Protein AF-A0A8K1FU79-F1 (afdb_monomer_lite)

Radius of gyration: 23.94 Å; chains: 1; bounding box: 52×60×42 Å

pLDDT: mean 88.18, std 5.09, range [65.12, 95.12]

Sequence (112 aa):
ANWERKGKLLWAANIWQDIAAQVEKLTVKVQHVDAHIPKSQANEKHRNNKQVDKAAKVKVSQVDLDWQHKEDLFLARWAHDASGHQGRDATYRCARDRRMDLTIDSISQVIL

Organism: NCBI:txid364589

Foldseek 3Di:
DQCDDPNHHDVPNVVVVVVVVVVVVDDDDDDDDDQPDDPVPDDPVNVVVVVVVVVVVVVVVVVVVVVVLVVLLVLLLVLCVVLVLPDQVSSVVSCVVVPNPHDSVSNVVNND

Structure (mmCIF, N/CA/C/O backbone):
data_AF-A0A8K1FU79-F1
#
_entry.id   AF-A0A8K1FU79-F1
#
loop_
_atom_site.group_PDB
_atom_site.id
_atom_site.type_symbol
_atom_site.label_atom_id
_atom_site.label_alt_id
_atom_site.label_comp_id
_atom_site.label_asym_id
_atom_site.label_entity_id
_atom_site.label_seq_id
_atom_site.pdbx_PDB_ins_code
_atom_site.Cartn_x
_atom_site.Cartn_y
_atom_site.Cartn_z
_atom_site.occupancy
_atom_site.B_iso_or_equiv
_atom_site.auth_seq_id
_atom_site.auth_comp_id
_atom_site.auth_asym_id
_atom_site.auth_atom_id
_atom_site.pdbx_PDB_model_num
ATOM 1 N N . ALA A 1 1 ? -18.717 -0.792 19.931 1.00 66.69 1 ALA A N 1
ATOM 2 C CA . ALA A 1 1 ? -19.465 -0.635 18.666 1.00 66.69 1 ALA A CA 1
ATOM 3 C C . ALA A 1 1 ? -19.282 -1.901 17.840 1.00 66.69 1 ALA A C 1
ATOM 5 O O . ALA A 1 1 ? -18.150 -2.361 17.742 1.00 66.69 1 ALA A O 1
ATOM 6 N N . ASN A 1 2 ? -20.352 -2.481 17.291 1.00 76.50 2 ASN A N 1
ATOM 7 C CA . ASN A 1 2 ? -20.231 -3.641 16.402 1.00 76.50 2 ASN A CA 1
ATOM 8 C C . ASN A 1 2 ? -19.757 -3.133 15.034 1.00 76.50 2 ASN A C 1
ATOM 10 O O . ASN A 1 2 ? -20.483 -2.404 14.361 1.00 76.50 2 ASN A O 1
ATOM 14 N N . TRP A 1 3 ? -18.515 -3.453 14.660 1.00 79.12 3 TRP A N 1
ATOM 15 C CA . TRP A 1 3 ? -17.853 -3.025 13.416 1.00 79.12 3 TRP A CA 1
ATOM 16 C C . TRP A 1 3 ? -18.324 -3.860 12.218 1.00 79.12 3 TRP A C 1
ATOM 18 O O . TRP A 1 3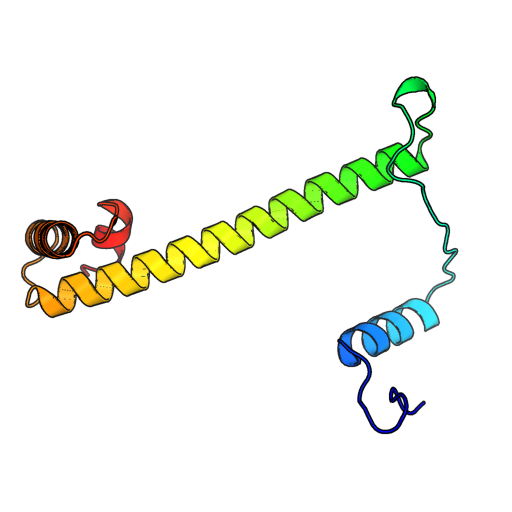 ? -17.540 -4.434 11.461 1.00 79.12 3 TRP A O 1
ATOM 28 N N . GLU A 1 4 ? -19.641 -3.944 12.076 1.00 84.81 4 GLU A N 1
ATOM 29 C CA . GLU A 1 4 ? -20.335 -4.773 11.106 1.00 84.81 4 GLU A CA 1
ATOM 30 C C . GLU A 1 4 ? -21.381 -3.948 10.365 1.00 84.81 4 GLU A C 1
ATOM 32 O O . GLU A 1 4 ? -22.070 -3.101 10.935 1.00 84.81 4 GLU A O 1
ATOM 37 N N . ARG A 1 5 ? -21.547 -4.227 9.072 1.00 81.50 5 ARG A N 1
ATOM 38 C CA . ARG A 1 5 ? -22.626 -3.670 8.259 1.00 81.50 5 ARG A CA 1
ATOM 39 C C . ARG A 1 5 ? -23.413 -4.816 7.645 1.00 81.50 5 ARG A C 1
ATOM 41 O O . ARG A 1 5 ? -22.875 -5.580 6.849 1.00 81.50 5 ARG A O 1
ATOM 48 N N . LYS A 1 6 ? -24.702 -4.917 7.992 1.00 87.69 6 LYS A N 1
ATOM 49 C CA . LYS A 1 6 ? -25.607 -5.987 7.523 1.00 87.69 6 LYS A CA 1
ATOM 50 C C . LYS A 1 6 ? -25.079 -7.407 7.829 1.00 87.69 6 LYS A C 1
ATOM 52 O O . LYS A 1 6 ? -25.123 -8.273 6.962 1.00 87.69 6 LYS A O 1
ATOM 57 N N . GLY A 1 7 ? -24.534 -7.622 9.031 1.00 86.06 7 GLY A N 1
ATOM 58 C CA . GLY A 1 7 ? -23.989 -8.922 9.458 1.00 86.06 7 GLY A CA 1
ATOM 59 C C . GLY A 1 7 ? -22.671 -9.321 8.784 1.00 86.06 7 GLY A C 1
ATOM 60 O O . GLY A 1 7 ? -22.248 -10.467 8.893 1.00 86.06 7 GLY A O 1
ATOM 61 N N . LYS A 1 8 ? -22.024 -8.399 8.060 1.00 86.12 8 LYS A N 1
ATOM 62 C CA . LYS A 1 8 ? -20.677 -8.584 7.516 1.00 86.12 8 LYS A CA 1
ATOM 63 C C . LYS A 1 8 ? -19.708 -7.681 8.254 1.00 86.12 8 LYS A C 1
ATOM 65 O O . LYS A 1 8 ? -19.982 -6.489 8.408 1.00 86.12 8 LYS A O 1
ATOM 70 N N . LEU A 1 9 ? -18.569 -8.238 8.650 1.00 84.44 9 LEU A N 1
ATOM 71 C CA . LEU A 1 9 ? -17.449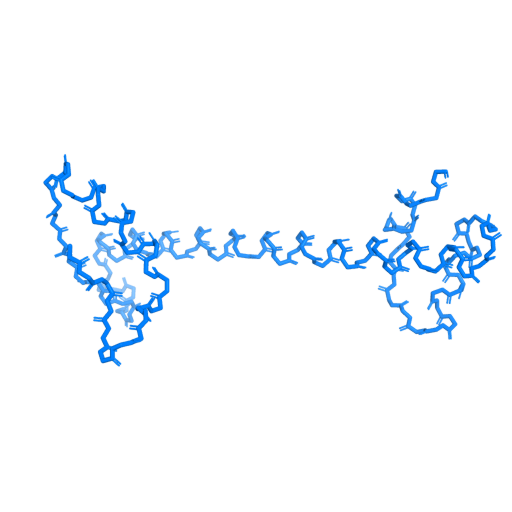 -7.455 9.161 1.00 84.44 9 LEU A CA 1
ATOM 72 C C . LEU A 1 9 ? -17.038 -6.401 8.134 1.00 84.44 9 LEU A C 1
ATOM 74 O O . LEU A 1 9 ? -16.997 -6.665 6.928 1.00 84.44 9 LEU A O 1
ATOM 78 N N . LEU A 1 10 ? -16.754 -5.195 8.620 1.00 86.12 10 LEU A N 1
ATOM 79 C CA . LEU A 1 10 ? -16.197 -4.147 7.779 1.00 86.12 10 LEU A CA 1
ATOM 80 C C . LEU A 1 10 ? -14.840 -4.611 7.225 1.00 86.12 10 LEU A C 1
ATOM 82 O O . LEU A 1 10 ? -14.058 -5.254 7.929 1.00 86.12 10 LEU A O 1
ATOM 86 N N . TRP A 1 11 ? -14.538 -4.275 5.971 1.00 89.06 11 TRP A N 1
ATOM 87 C CA . TRP A 1 11 ? -13.213 -4.560 5.428 1.00 89.06 11 TRP A CA 1
ATOM 88 C C . TRP A 1 11 ? -12.141 -3.868 6.278 1.00 89.06 11 TRP A C 1
ATOM 90 O O . TRP A 1 11 ? -12.289 -2.693 6.624 1.00 89.06 11 TRP A O 1
ATOM 100 N N . ALA A 1 12 ? -11.093 -4.620 6.625 1.00 89.44 12 ALA A N 1
ATOM 101 C CA . ALA A 1 12 ? -10.024 -4.183 7.519 1.00 89.44 12 ALA A CA 1
ATOM 102 C C . ALA A 1 12 ? -10.530 -3.629 8.871 1.00 89.44 12 ALA A C 1
ATOM 104 O O . ALA A 1 12 ? -9.988 -2.654 9.390 1.00 89.44 12 ALA A O 1
ATOM 105 N N . ALA A 1 13 ? -11.585 -4.228 9.446 1.00 88.31 13 ALA A N 1
ATOM 106 C CA . ALA A 1 13 ? -12.181 -3.791 10.715 1.00 88.31 13 ALA A CA 1
ATOM 107 C C . ALA A 1 13 ? -11.155 -3.614 11.850 1.00 88.31 13 ALA A C 1
ATOM 109 O O . ALA A 1 13 ? -11.270 -2.671 12.628 1.00 88.31 13 ALA A O 1
ATOM 110 N N . ASN A 1 14 ? -10.133 -4.470 11.911 1.00 89.69 14 ASN A N 1
ATOM 111 C CA . ASN A 1 14 ? -9.026 -4.348 12.860 1.00 89.69 14 ASN A CA 1
ATOM 112 C C . ASN A 1 14 ? -8.222 -3.050 12.666 1.00 89.69 14 ASN A C 1
ATOM 114 O O . ASN A 1 14 ? -7.918 -2.381 13.644 1.00 89.69 14 ASN A O 1
ATOM 118 N N . ILE A 1 15 ? -7.934 -2.652 11.422 1.00 91.94 15 ILE A N 1
ATOM 119 C CA . ILE A 1 15 ? -7.226 -1.398 11.121 1.00 91.94 15 ILE A CA 1
ATOM 120 C C . ILE A 1 15 ? -8.071 -0.194 11.547 1.00 91.94 15 ILE A C 1
ATOM 122 O O . ILE A 1 15 ? -7.560 0.741 12.156 1.00 91.94 15 ILE A O 1
ATOM 126 N N . TRP A 1 16 ? -9.377 -0.222 11.272 1.00 91.12 16 TRP A N 1
ATOM 127 C CA . TRP A 1 16 ? -10.281 0.856 11.679 1.00 91.12 16 TRP A CA 1
ATOM 128 C C . TRP A 1 16 ? -10.407 0.989 13.198 1.00 91.12 16 TRP A C 1
ATOM 130 O O . TRP A 1 16 ? -10.435 2.110 13.704 1.00 91.12 16 TRP A O 1
ATOM 140 N N . GLN A 1 17 ? -10.450 -0.131 13.920 1.00 91.62 17 GLN A N 1
ATOM 141 C CA . GLN A 1 17 ? -10.439 -0.141 15.384 1.00 91.62 17 GLN A CA 1
ATOM 142 C C . GLN A 1 17 ? -9.155 0.468 15.943 1.00 91.62 17 GLN A C 1
ATOM 144 O O . GLN A 1 17 ? -9.213 1.284 16.861 1.00 91.62 17 GLN A O 1
ATOM 149 N N . ASP A 1 18 ? -8.013 0.113 15.360 1.00 93.19 18 ASP A N 1
ATOM 150 C CA . ASP A 1 18 ? -6.711 0.593 15.809 1.00 93.19 18 ASP A CA 1
ATOM 151 C C . ASP A 1 18 ? -6.552 2.103 15.561 1.00 93.19 18 ASP A C 1
ATOM 153 O O . ASP A 1 18 ? -6.140 2.851 16.449 1.00 93.19 18 ASP A O 1
ATOM 157 N N . ILE A 1 19 ? -6.993 2.588 14.392 1.00 91.81 19 ILE A N 1
ATOM 158 C CA . ILE A 1 19 ? -7.061 4.026 14.087 1.00 91.81 19 ILE A CA 1
ATOM 159 C C . ILE A 1 19 ? -7.986 4.741 15.077 1.00 91.81 19 ILE A C 1
ATOM 161 O O . ILE A 1 19 ? -7.614 5.787 15.604 1.00 91.81 19 ILE A O 1
ATOM 165 N N . ALA A 1 20 ? -9.175 4.194 15.353 1.00 92.12 20 ALA A N 1
ATOM 166 C CA . ALA A 1 20 ? -10.121 4.802 16.285 1.00 92.12 20 ALA A CA 1
ATOM 167 C C . ALA A 1 20 ? -9.522 4.940 17.694 1.00 92.12 20 ALA A C 1
ATOM 169 O O . ALA A 1 20 ? -9.595 6.020 18.275 1.00 92.12 20 ALA A O 1
ATOM 170 N N . ALA A 1 21 ? -8.859 3.896 18.200 1.00 93.38 21 ALA A N 1
ATOM 171 C CA . ALA A 1 21 ? -8.212 3.908 19.511 1.00 93.38 21 ALA A CA 1
ATOM 172 C C . ALA A 1 21 ? -7.049 4.915 19.607 1.00 93.38 21 ALA A C 1
ATOM 174 O O . ALA A 1 21 ? -6.791 5.476 20.674 1.00 93.38 21 ALA A O 1
ATOM 175 N N . GLN A 1 22 ? -6.332 5.147 18.503 1.00 94.12 22 GLN A N 1
ATOM 176 C CA . GLN A 1 22 ? -5.264 6.148 18.439 1.00 94.12 22 GLN A CA 1
ATOM 177 C C . GLN A 1 22 ? -5.824 7.572 18.356 1.00 94.12 22 GLN A C 1
ATOM 179 O O . GLN A 1 22 ? -5.366 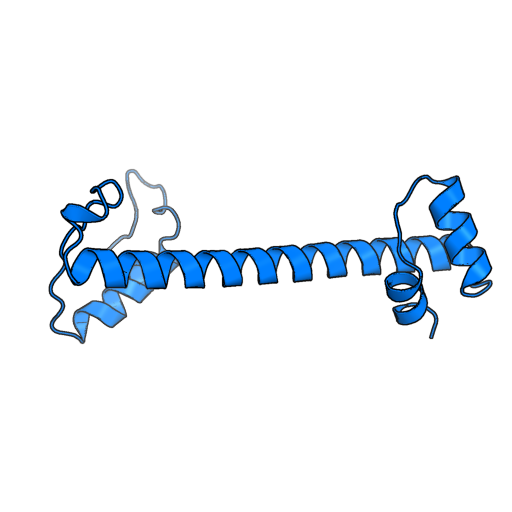8.457 19.079 1.00 94.12 22 GLN A O 1
ATOM 184 N N . VAL A 1 23 ? -6.830 7.794 17.505 1.00 93.50 23 VAL A N 1
ATOM 185 C CA . VAL A 1 23 ? -7.461 9.108 17.315 1.00 93.50 23 VAL A CA 1
ATOM 186 C C . VAL A 1 23 ? -8.223 9.548 18.564 1.00 93.50 23 VAL A C 1
ATOM 188 O O . VAL A 1 23 ? -8.207 10.730 18.877 1.00 93.50 23 VAL A O 1
ATOM 191 N N . GLU A 1 24 ? -8.823 8.630 19.326 1.00 94.12 24 GLU A N 1
ATOM 192 C CA . GLU A 1 24 ? -9.525 8.949 20.581 1.00 94.12 24 GLU A CA 1
ATOM 193 C C . GLU A 1 24 ? -8.615 9.623 21.624 1.00 94.12 24 GLU A C 1
ATOM 195 O O . GLU A 1 24 ? -9.073 10.430 22.430 1.00 94.12 24 GLU A O 1
ATOM 200 N N . LYS A 1 25 ? -7.306 9.347 21.580 1.00 94.94 25 LYS A N 1
ATOM 201 C CA . LYS A 1 25 ? -6.310 9.916 22.502 1.00 94.94 25 LYS A CA 1
ATOM 202 C C . LYS A 1 25 ? -5.700 11.230 22.006 1.00 94.94 25 LYS A C 1
ATOM 204 O O . LYS A 1 25 ? -4.863 11.805 22.698 1.00 94.94 25 LYS A O 1
ATOM 209 N N . LEU A 1 26 ? -6.067 11.693 20.809 1.00 95.12 26 LEU A N 1
ATOM 210 C CA . LEU A 1 26 ? -5.423 12.813 20.129 1.00 95.12 26 LEU A CA 1
ATOM 211 C C . LEU A 1 26 ? -6.448 13.846 19.655 1.00 95.12 26 LEU A C 1
ATOM 213 O O . LEU A 1 26 ? -7.496 13.524 19.105 1.00 95.12 26 LEU A O 1
ATOM 217 N N . THR A 1 27 ? -6.097 15.126 19.755 1.00 93.31 27 THR A N 1
ATOM 218 C CA . THR A 1 27 ? -6.871 16.183 19.094 1.00 93.31 27 THR A CA 1
ATOM 219 C C . THR A 1 27 ? -6.514 16.216 17.609 1.00 93.31 27 THR A C 1
ATOM 221 O O . THR A 1 27 ? -5.555 16.874 17.201 1.00 93.31 27 THR A O 1
ATOM 224 N N . VAL A 1 28 ? -7.278 15.498 16.784 1.00 92.94 28 VAL A N 1
ATOM 225 C CA . VAL A 1 28 ? -7.036 15.393 15.337 1.00 92.94 28 VAL A CA 1
ATOM 226 C C . VAL A 1 28 ? -7.932 16.352 14.553 1.00 92.94 28 VAL A C 1
ATOM 228 O O . VAL A 1 28 ? -9.138 16.431 14.774 1.00 92.94 28 VAL A O 1
ATOM 231 N N . LYS A 1 29 ? -7.349 17.060 13.579 1.00 93.19 29 LYS A N 1
ATOM 232 C CA . LYS A 1 29 ? -8.091 17.794 12.543 1.00 93.19 29 LYS A CA 1
ATOM 233 C C . LYS A 1 29 ? -7.909 17.080 11.209 1.00 93.19 29 LYS A C 1
ATOM 235 O O . LYS A 1 29 ? -6.794 17.003 10.703 1.00 93.19 29 LYS A O 1
ATOM 240 N N . VAL A 1 30 ? -9.001 16.587 10.634 1.00 90.69 30 VAL A N 1
ATOM 241 C CA . VAL A 1 30 ? -8.989 15.891 9.340 1.00 90.69 30 VAL A CA 1
ATOM 242 C C . VAL A 1 30 ? -9.309 16.882 8.229 1.00 90.69 30 VAL A C 1
ATOM 244 O O . VAL A 1 30 ? -10.277 17.635 8.321 1.00 90.69 30 VAL A O 1
ATOM 247 N N . GLN A 1 31 ? -8.487 16.902 7.180 1.00 90.62 31 GLN A N 1
ATOM 248 C CA . GLN A 1 31 ? -8.697 17.747 6.007 1.00 90.62 31 GLN A CA 1
ATOM 249 C C . GLN A 1 31 ? -8.388 16.962 4.738 1.00 90.62 31 GLN A C 1
ATOM 251 O O . GLN A 1 31 ? -7.371 16.276 4.659 1.00 90.62 31 GLN A O 1
ATOM 256 N N . HIS A 1 32 ? -9.261 17.086 3.743 1.00 90.50 32 HIS A N 1
ATOM 257 C CA . HIS A 1 32 ? -9.024 16.527 2.422 1.00 90.50 32 HIS A CA 1
ATOM 258 C C . HIS A 1 32 ? -8.080 17.437 1.626 1.00 90.50 32 HIS A C 1
ATOM 260 O O . HIS A 1 32 ? -8.217 18.662 1.654 1.00 90.50 32 HIS A O 1
ATOM 266 N N . VAL A 1 33 ? -7.127 16.836 0.915 1.00 90.44 33 VAL A N 1
ATOM 267 C CA . VAL A 1 33 ? -6.200 17.535 0.021 1.00 90.44 33 VAL A CA 1
ATOM 268 C C . VAL A 1 33 ? -6.347 16.931 -1.365 1.00 90.44 33 VAL A C 1
ATOM 270 O O . VAL A 1 33 ? -6.107 15.739 -1.542 1.00 90.44 33 VAL A O 1
ATOM 273 N N . ASP A 1 34 ? -6.708 17.759 -2.342 1.00 90.19 34 ASP A N 1
ATOM 274 C CA . ASP A 1 34 ? -6.772 17.326 -3.733 1.00 90.19 34 ASP A CA 1
ATOM 275 C C . ASP A 1 34 ? -5.356 17.013 -4.260 1.00 90.19 34 ASP A C 1
ATOM 277 O O . ASP A 1 34 ? -4.414 17.815 -4.162 1.00 90.19 34 ASP A O 1
ATOM 281 N N . ALA A 1 35 ? -5.196 15.804 -4.794 1.00 87.88 35 ALA A N 1
ATOM 282 C CA . ALA A 1 35 ? -3.945 15.302 -5.343 1.00 87.88 35 ALA A CA 1
ATOM 283 C C . ALA A 1 35 ? -3.665 15.825 -6.762 1.00 87.88 35 ALA A C 1
ATOM 285 O O . ALA A 1 35 ? -2.513 15.796 -7.204 1.00 87.88 35 ALA A O 1
ATOM 286 N N . HIS A 1 36 ? -4.682 16.333 -7.459 1.00 87.06 36 HIS A N 1
ATOM 287 C CA . HIS A 1 36 ? -4.617 16.674 -8.879 1.00 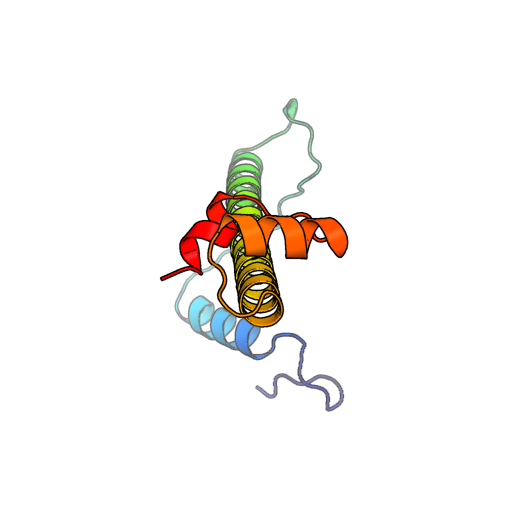87.06 36 HIS A CA 1
ATOM 288 C C . HIS A 1 36 ? -4.453 18.170 -9.156 1.00 87.06 36 HIS A C 1
ATOM 290 O O . HIS A 1 36 ? -4.654 18.617 -10.284 1.00 87.06 36 HIS A O 1
ATOM 296 N N . ILE A 1 37 ? -4.018 18.957 -8.170 1.00 85.31 37 ILE A N 1
ATOM 297 C CA . ILE A 1 37 ? -3.760 20.380 -8.406 1.00 85.31 37 ILE A CA 1
ATOM 298 C C . ILE A 1 37 ? -2.438 20.607 -9.173 1.00 85.31 37 ILE A C 1
ATOM 300 O O . ILE A 1 37 ? -1.422 19.943 -8.901 1.00 85.31 37 ILE A O 1
ATOM 304 N N . PRO A 1 38 ? -2.406 21.563 -10.122 1.00 83.38 38 PRO A N 1
ATOM 305 C CA . PRO A 1 38 ? -1.189 21.955 -10.825 1.00 83.38 38 PRO A CA 1
ATOM 306 C C . PRO A 1 38 ? -0.098 22.440 -9.865 1.00 83.38 38 PRO A C 1
ATOM 308 O O . PRO A 1 38 ? -0.374 23.046 -8.830 1.00 83.38 38 PRO A O 1
ATOM 311 N N . LYS A 1 39 ? 1.177 22.250 -10.234 1.00 78.62 39 LYS A N 1
ATOM 312 C CA . LYS A 1 39 ? 2.321 22.680 -9.404 1.00 78.62 39 LYS A CA 1
ATOM 313 C C . LYS A 1 39 ? 2.305 24.182 -9.085 1.00 78.62 39 LYS A C 1
ATOM 315 O O . LYS A 1 39 ? 2.770 24.563 -8.017 1.00 78.62 39 LYS A O 1
ATOM 320 N N . SER A 1 40 ? 1.765 25.011 -9.978 1.00 81.56 40 SER A N 1
ATOM 321 C CA . SER A 1 40 ? 1.630 26.462 -9.788 1.00 81.56 40 SER A CA 1
ATOM 322 C C . SER A 1 40 ? 0.621 26.848 -8.703 1.00 81.56 40 SER A C 1
ATOM 324 O O . SER A 1 40 ? 0.718 27.936 -8.151 1.00 81.56 40 SER A O 1
ATOM 326 N N . GLN A 1 41 ? -0.313 25.958 -8.365 1.00 83.81 41 GLN A N 1
ATOM 327 C CA . GLN A 1 41 ? -1.315 26.148 -7.311 1.00 83.81 41 GLN A CA 1
ATOM 328 C C . GLN A 1 41 ? -1.010 25.304 -6.059 1.00 83.81 41 GLN A C 1
ATOM 330 O O . GLN A 1 41 ? -1.799 25.269 -5.115 1.00 83.81 41 GLN A O 1
ATOM 335 N N . ALA A 1 42 ? 0.138 24.615 -6.029 1.00 84.69 42 ALA A N 1
ATOM 336 C CA . ALA A 1 42 ? 0.510 23.722 -4.941 1.00 84.69 42 ALA A CA 1
ATOM 337 C C . ALA A 1 42 ? 0.814 24.489 -3.648 1.00 84.69 42 ALA A C 1
ATOM 339 O O . ALA A 1 42 ? 1.872 25.109 -3.508 1.00 84.69 42 ALA A O 1
ATOM 340 N N . ASN A 1 43 ? -0.087 24.364 -2.675 1.00 89.75 43 ASN A N 1
ATOM 341 C CA . ASN A 1 43 ? 0.132 24.823 -1.308 1.00 89.75 43 ASN A CA 1
ATOM 342 C C . ASN A 1 43 ? 0.989 23.831 -0.495 1.00 89.75 43 ASN A C 1
ATOM 344 O O . ASN A 1 43 ? 1.326 22.734 -0.949 1.00 89.75 43 ASN A O 1
ATOM 348 N N . GLU A 1 44 ? 1.338 24.219 0.730 1.00 90.50 44 GLU A N 1
ATOM 349 C CA . GLU A 1 44 ? 2.149 23.407 1.642 1.00 90.50 44 GLU A CA 1
ATOM 350 C C . GLU A 1 44 ? 1.530 22.031 1.928 1.00 90.50 44 GLU A C 1
ATOM 352 O O . GLU A 1 44 ? 2.209 21.014 1.814 1.00 90.50 44 GLU A O 1
ATOM 357 N N . LYS A 1 45 ? 0.221 21.968 2.201 1.00 89.44 45 LYS A N 1
ATOM 358 C CA . LYS A 1 45 ? -0.486 20.700 2.463 1.00 89.44 45 LYS A CA 1
ATOM 359 C C . LYS A 1 45 ? -0.350 19.722 1.301 1.00 89.44 45 LYS A C 1
ATOM 361 O O . LYS A 1 45 ? -0.106 18.538 1.510 1.00 89.44 45 LYS A O 1
ATOM 366 N N . HIS A 1 46 ? -0.457 20.218 0.073 1.00 91.88 46 HIS A N 1
ATOM 367 C CA . HIS A 1 46 ? -0.276 19.410 -1.122 1.00 91.88 46 HIS A CA 1
ATOM 368 C C . HIS A 1 46 ? 1.180 18.966 -1.322 1.00 91.88 46 HIS A C 1
ATOM 370 O O . HIS A 1 46 ? 1.422 17.827 -1.726 1.00 91.88 46 HIS A O 1
ATOM 376 N N . ARG A 1 47 ? 2.163 19.825 -1.012 1.00 90.12 47 ARG A N 1
ATOM 377 C CA . ARG A 1 47 ? 3.587 19.442 -1.030 1.00 90.12 47 ARG A CA 1
ATOM 378 C C . ARG A 1 47 ? 3.876 18.328 -0.021 1.00 90.12 47 ARG A C 1
ATOM 380 O O . ARG A 1 47 ? 4.502 17.339 -0.397 1.00 90.12 47 ARG A O 1
ATOM 387 N N . ASN A 1 48 ? 3.347 18.443 1.195 1.00 91.44 48 ASN A N 1
ATOM 388 C CA . ASN A 1 48 ? 3.492 17.430 2.242 1.00 91.44 48 ASN A CA 1
ATOM 389 C C . ASN A 1 48 ? 2.812 16.114 1.834 1.00 91.44 48 ASN A C 1
ATOM 391 O O . ASN A 1 48 ? 3.428 15.054 1.913 1.00 91.44 48 ASN A O 1
ATOM 395 N N . ASN A 1 49 ? 1.593 16.173 1.286 1.00 91.44 49 ASN A N 1
ATOM 396 C CA . ASN A 1 49 ? 0.899 14.988 0.773 1.00 91.44 49 ASN A CA 1
ATOM 397 C C . ASN A 1 49 ? 1.694 14.285 -0.344 1.00 91.44 49 ASN A C 1
ATOM 399 O O . ASN A 1 49 ? 1.833 13.065 -0.339 1.00 91.44 49 ASN A O 1
ATOM 403 N N . LYS A 1 50 ? 2.296 15.050 -1.268 1.00 90.31 50 LYS A N 1
ATOM 404 C CA . LYS A 1 50 ? 3.177 14.505 -2.317 1.00 90.31 50 LYS A CA 1
ATOM 405 C C . LYS A 1 50 ? 4.440 13.847 -1.762 1.00 90.31 50 LYS A C 1
ATOM 407 O O . LYS A 1 50 ? 4.929 12.892 -2.359 1.00 90.31 50 LYS A O 1
ATOM 412 N N . GLN A 1 51 ? 4.999 14.354 -0.667 1.00 91.31 51 GLN A N 1
ATOM 413 C CA . GLN A 1 51 ? 6.154 13.729 -0.024 1.00 91.31 51 GLN A CA 1
ATOM 414 C C . GLN A 1 51 ? 5.777 12.377 0.590 1.00 91.31 51 GLN A C 1
ATOM 416 O O . GLN A 1 51 ? 6.492 11.397 0.381 1.00 91.31 51 GLN A O 1
ATOM 421 N N . VAL A 1 52 ? 4.639 12.313 1.285 1.00 91.31 52 VAL A N 1
ATOM 422 C CA . VAL A 1 52 ? 4.134 11.070 1.884 1.00 91.31 52 VAL A CA 1
ATOM 423 C C . VAL A 1 52 ? 3.787 10.033 0.810 1.00 91.31 52 VAL A C 1
ATOM 425 O O . VAL A 1 52 ? 4.177 8.879 0.953 1.00 91.31 52 VAL A O 1
ATOM 428 N N . ASP A 1 53 ? 3.161 10.433 -0.304 1.00 91.56 53 ASP A N 1
ATOM 429 C CA . ASP A 1 53 ? 2.886 9.541 -1.446 1.00 91.56 53 ASP A CA 1
ATOM 430 C C . ASP A 1 53 ? 4.171 8.927 -2.029 1.00 91.56 53 ASP A C 1
ATOM 432 O O . ASP A 1 53 ? 4.250 7.717 -2.248 1.00 91.56 53 ASP A O 1
ATOM 436 N N . LYS A 1 54 ? 5.221 9.738 -2.219 1.00 90.75 54 LYS A N 1
ATOM 437 C CA . LYS A 1 54 ? 6.525 9.238 -2.684 1.00 90.75 54 LYS A CA 1
ATOM 438 C C . LYS A 1 54 ? 7.128 8.229 -1.710 1.00 90.75 54 LYS A C 1
ATOM 440 O O . LYS A 1 54 ? 7.596 7.180 -2.142 1.00 90.75 54 LYS A O 1
ATOM 445 N N . ALA A 1 55 ? 7.109 8.531 -0.413 1.00 90.88 55 ALA A N 1
ATOM 446 C CA . ALA A 1 55 ? 7.642 7.635 0.608 1.00 90.88 55 ALA A CA 1
ATOM 447 C C . ALA A 1 55 ? 6.856 6.313 0.678 1.00 90.88 55 ALA A C 1
ATOM 449 O O . ALA A 1 55 ? 7.455 5.242 0.777 1.00 90.88 55 ALA A O 1
ATOM 450 N N . ALA A 1 56 ? 5.526 6.373 0.565 1.00 89.50 56 ALA A N 1
ATOM 451 C CA . ALA A 1 56 ? 4.670 5.193 0.540 1.00 89.50 56 ALA A CA 1
ATOM 452 C C . ALA A 1 56 ? 4.978 4.296 -0.667 1.00 89.50 56 ALA A C 1
ATOM 454 O O . ALA A 1 56 ? 5.140 3.089 -0.500 1.00 89.50 56 ALA A O 1
ATOM 455 N N . LYS A 1 57 ? 5.144 4.880 -1.861 1.00 89.00 57 LYS A N 1
ATOM 456 C CA . LYS A 1 57 ? 5.510 4.142 -3.080 1.00 89.00 57 LYS A CA 1
ATOM 457 C C . LYS A 1 57 ? 6.850 3.428 -2.953 1.00 89.00 57 LYS A C 1
ATOM 459 O O . LYS A 1 57 ? 6.933 2.260 -3.306 1.00 89.00 57 LYS A O 1
ATOM 464 N N . VAL A 1 58 ? 7.867 4.085 -2.387 1.00 84.69 58 VAL A N 1
ATOM 465 C CA . VAL A 1 58 ? 9.173 3.448 -2.137 1.00 84.69 58 VAL A CA 1
ATOM 466 C C . VAL A 1 58 ? 9.026 2.241 -1.211 1.00 84.69 58 VAL A C 1
ATOM 468 O O . VAL A 1 58 ? 9.593 1.188 -1.483 1.00 84.69 58 VAL A O 1
ATOM 471 N N . LYS A 1 59 ? 8.230 2.360 -0.141 1.00 79.69 59 LYS A N 1
ATOM 472 C CA . LYS A 1 59 ? 8.000 1.251 0.791 1.00 79.69 59 LYS A CA 1
ATOM 473 C C . LYS A 1 59 ? 7.266 0.078 0.136 1.00 79.69 59 LYS A C 1
ATOM 475 O O . LYS A 1 59 ? 7.619 -1.061 0.411 1.00 79.69 59 LYS A O 1
ATOM 480 N N . VAL A 1 60 ? 6.284 0.347 -0.729 1.00 77.75 60 VAL A N 1
ATOM 481 C CA . VAL A 1 60 ? 5.589 -0.696 -1.505 1.00 77.75 60 VAL A CA 1
ATOM 482 C C . VAL A 1 60 ? 6.565 -1.389 -2.446 1.00 77.75 60 VAL A C 1
ATOM 484 O O . VAL A 1 60 ? 6.686 -2.604 -2.388 1.00 77.75 60 VAL A O 1
ATOM 487 N N . SER A 1 61 ? 7.355 -0.629 -3.207 1.00 78.38 61 SER A N 1
ATOM 488 C CA . SER A 1 61 ? 8.385 -1.203 -4.075 1.00 78.38 61 SER A CA 1
ATOM 489 C C . SER A 1 61 ? 9.414 -2.035 -3.304 1.00 78.38 61 SER A C 1
ATOM 491 O O . SER A 1 61 ? 9.854 -3.058 -3.805 1.00 78.38 61 SER A O 1
ATOM 493 N N . GLN A 1 62 ? 9.774 -1.656 -2.075 1.00 78.25 62 GLN A N 1
ATOM 494 C CA . GLN A 1 62 ? 10.670 -2.460 -1.240 1.00 78.25 62 GLN A CA 1
ATOM 495 C C . GLN A 1 62 ? 10.032 -3.783 -0.783 1.00 78.25 62 GLN A C 1
ATOM 497 O O . GLN A 1 62 ? 10.731 -4.791 -0.720 1.00 78.25 62 GLN A O 1
ATOM 502 N N . VAL A 1 63 ? 8.734 -3.783 -0.460 1.00 80.00 63 VAL A N 1
ATOM 503 C CA . VAL A 1 63 ? 7.983 -5.002 -0.108 1.00 80.00 63 VAL A CA 1
ATOM 504 C C . VAL A 1 63 ? 7.822 -5.907 -1.328 1.00 80.00 63 VAL A C 1
ATOM 506 O O . VAL A 1 63 ? 8.017 -7.111 -1.206 1.00 80.00 63 VAL A O 1
ATOM 509 N N . ASP A 1 64 ? 7.537 -5.336 -2.497 1.00 81.62 64 ASP A N 1
ATOM 510 C CA . ASP A 1 64 ? 7.427 -6.087 -3.750 1.00 81.62 64 ASP A CA 1
ATOM 511 C C . ASP A 1 64 ? 8.777 -6.705 -4.150 1.00 81.62 64 ASP A C 1
ATOM 513 O O . ASP A 1 64 ? 8.824 -7.865 -4.550 1.00 81.62 64 ASP A O 1
ATOM 517 N N . LEU A 1 65 ? 9.886 -5.973 -3.984 1.00 82.44 65 LEU A N 1
ATOM 518 C CA . LEU A 1 65 ? 11.238 -6.494 -4.217 1.00 82.44 65 LEU A CA 1
ATOM 519 C C . LEU A 1 65 ? 11.624 -7.590 -3.212 1.00 82.44 65 LEU A C 1
ATOM 521 O O . LEU A 1 65 ? 12.207 -8.594 -3.607 1.00 82.44 65 LEU A O 1
ATOM 525 N N . ASP A 1 66 ? 11.295 -7.428 -1.925 1.00 85.19 66 ASP A N 1
ATOM 526 C CA . ASP A 1 66 ? 11.504 -8.472 -0.908 1.00 85.19 66 ASP A CA 1
ATOM 527 C C . ASP A 1 66 ? 10.674 -9.728 -1.216 1.00 85.19 66 ASP A C 1
ATOM 529 O O . ASP A 1 66 ? 11.144 -10.852 -1.043 1.00 85.19 66 ASP A O 1
ATOM 533 N N . TRP A 1 67 ? 9.453 -9.549 -1.726 1.00 85.12 67 TRP A N 1
ATOM 534 C CA . TRP A 1 67 ? 8.605 -10.649 -2.169 1.00 85.12 67 TRP A CA 1
ATOM 535 C C . TRP A 1 67 ? 9.178 -11.368 -3.395 1.00 85.12 67 TRP A C 1
ATOM 537 O O . TRP A 1 67 ? 9.320 -12.588 -3.358 1.00 85.12 67 TRP A O 1
ATOM 547 N N . GLN A 1 68 ? 9.582 -10.634 -4.437 1.00 85.38 68 GLN A N 1
ATOM 548 C CA . GLN A 1 68 ? 10.249 -11.209 -5.613 1.00 85.38 68 GLN A CA 1
ATOM 549 C C . GLN A 1 68 ? 11.522 -11.960 -5.222 1.00 85.38 68 GLN A C 1
ATOM 551 O O . GLN A 1 68 ? 11.737 -13.087 -5.654 1.00 85.38 68 GLN A O 1
ATOM 556 N N . HIS A 1 69 ? 12.333 -11.388 -4.331 1.00 84.81 69 HIS A N 1
ATOM 557 C CA . HIS A 1 69 ? 13.529 -12.053 -3.831 1.00 84.81 69 HIS A CA 1
ATOM 558 C C . HIS A 1 69 ? 13.207 -13.366 -3.092 1.00 84.81 69 HIS A C 1
ATOM 560 O O . HIS A 1 69 ? 13.926 -14.354 -3.241 1.00 84.81 69 HIS A O 1
ATOM 566 N N . LYS A 1 70 ? 12.107 -13.422 -2.329 1.00 87.25 70 LYS A N 1
ATOM 567 C CA . LYS A 1 70 ? 11.635 -14.660 -1.684 1.00 87.25 70 LYS A CA 1
ATOM 568 C C . LYS A 1 70 ? 11.146 -15.700 -2.690 1.00 87.25 70 LYS A C 1
ATOM 570 O O . LYS A 1 70 ? 11.433 -16.883 -2.504 1.00 87.25 70 LYS A O 1
ATOM 575 N N . GLU A 1 71 ? 10.435 -15.284 -3.736 1.00 87.88 71 GLU A N 1
ATOM 576 C CA . GLU A 1 71 ? 10.037 -16.175 -4.833 1.00 87.88 71 GLU A CA 1
ATOM 577 C C . GLU A 1 71 ? 11.267 -16.742 -5.555 1.00 87.88 71 GLU A C 1
ATOM 579 O O . GLU A 1 71 ? 11.368 -17.957 -5.731 1.00 87.88 71 GLU A O 1
ATOM 584 N N . ASP A 1 72 ? 12.249 -15.896 -5.869 1.00 90.94 72 ASP A N 1
ATOM 585 C CA . ASP A 1 72 ? 13.515 -16.303 -6.481 1.00 90.94 72 ASP A CA 1
ATOM 586 C C . ASP A 1 72 ? 14.279 -17.306 -5.614 1.00 90.94 72 ASP A C 1
ATOM 588 O O . ASP A 1 72 ? 14.782 -18.307 -6.124 1.00 90.94 72 ASP A O 1
ATOM 592 N N . LEU A 1 73 ? 14.358 -17.080 -4.299 1.00 90.44 73 LEU A N 1
ATOM 593 C CA . LEU A 1 73 ? 15.000 -18.013 -3.368 1.00 90.44 73 LEU A CA 1
ATOM 594 C C . LEU A 1 73 ? 14.278 -19.364 -3.322 1.00 90.44 73 LEU A C 1
ATOM 596 O O . LEU A 1 73 ? 14.928 -20.412 -3.265 1.00 90.44 73 LEU A O 1
ATOM 600 N N . PHE A 1 74 ? 12.945 -19.361 -3.369 1.00 89.44 74 PHE A N 1
ATOM 601 C CA . PHE A 1 74 ? 12.156 -20.590 -3.408 1.00 89.44 74 PHE A CA 1
ATOM 602 C C . PHE A 1 74 ? 12.396 -21.371 -4.704 1.00 89.44 74 PHE A C 1
ATOM 604 O O . PHE A 1 74 ? 12.665 -22.574 -4.671 1.00 89.44 74 PHE A O 1
ATOM 611 N N . LEU A 1 75 ? 12.361 -20.683 -5.846 1.00 92.12 75 LEU A N 1
ATOM 612 C CA . LEU A 1 75 ? 12.637 -21.273 -7.153 1.00 92.12 75 LEU A CA 1
ATOM 613 C C . LEU A 1 75 ? 14.088 -21.767 -7.258 1.00 92.12 75 LEU A C 1
ATOM 615 O O . LEU A 1 75 ? 14.327 -22.853 -7.788 1.00 92.12 75 LEU A O 1
ATOM 619 N N . ALA A 1 76 ? 15.051 -21.033 -6.698 1.00 91.56 76 ALA A N 1
ATOM 620 C CA . ALA A 1 76 ? 16.449 -21.445 -6.622 1.00 91.56 76 ALA A CA 1
ATOM 621 C C . ALA A 1 76 ? 16.637 -22.700 -5.759 1.00 91.56 76 ALA A C 1
ATOM 623 O O . ALA A 1 76 ? 17.346 -23.618 -6.175 1.00 91.56 76 ALA A O 1
ATOM 624 N N . ARG A 1 77 ? 15.963 -22.793 -4.602 1.00 91.50 77 ARG A N 1
ATOM 625 C CA . ARG A 1 77 ? 15.950 -24.010 -3.768 1.00 91.50 77 ARG A CA 1
ATOM 626 C C . ARG A 1 77 ? 15.369 -25.193 -4.520 1.00 91.50 77 ARG A C 1
ATOM 628 O O . ARG A 1 77 ? 15.997 -26.245 -4.580 1.00 91.50 77 ARG A O 1
ATOM 635 N N . TRP A 1 78 ? 14.222 -25.000 -5.156 1.00 93.25 78 TRP A N 1
ATOM 636 C CA . TRP A 1 78 ? 13.601 -26.044 -5.955 1.00 93.25 78 TRP A CA 1
ATOM 637 C C . TRP A 1 78 ? 14.512 -26.522 -7.096 1.00 93.25 78 TRP A C 1
ATOM 639 O O . TRP A 1 78 ? 14.676 -27.726 -7.296 1.00 93.25 78 TRP A O 1
ATOM 649 N N . ALA A 1 79 ? 15.146 -25.599 -7.827 1.00 91.19 79 ALA A N 1
ATOM 650 C CA . ALA A 1 79 ? 16.059 -25.939 -8.914 1.00 91.19 79 ALA A CA 1
ATOM 651 C C . ALA A 1 79 ? 17.289 -26.710 -8.410 1.00 91.19 79 ALA A C 1
ATOM 653 O O . ALA A 1 79 ? 17.729 -27.650 -9.077 1.00 91.19 79 ALA A O 1
ATOM 654 N N . HIS A 1 80 ? 17.814 -26.346 -7.236 1.00 92.75 80 HIS A N 1
ATOM 655 C CA . HIS A 1 80 ? 18.941 -27.025 -6.601 1.00 92.75 80 HIS A CA 1
ATOM 656 C C . HIS A 1 80 ? 18.598 -28.472 -6.245 1.00 92.75 80 HIS A C 1
ATOM 658 O O . HIS A 1 80 ? 19.318 -29.394 -6.641 1.00 92.75 80 HIS A O 1
ATOM 664 N N . ASP A 1 81 ? 17.466 -28.681 -5.578 1.00 90.44 81 ASP A N 1
ATOM 665 C CA . ASP A 1 81 ? 17.016 -30.007 -5.152 1.00 90.44 81 ASP A CA 1
ATOM 666 C C . ASP A 1 81 ? 16.695 -30.882 -6.373 1.00 90.44 81 ASP A C 1
ATOM 668 O O . ASP A 1 81 ? 17.116 -32.035 -6.463 1.00 90.44 81 ASP A O 1
ATOM 672 N N . ALA A 1 82 ? 16.052 -30.302 -7.390 1.00 88.50 82 ALA A N 1
ATOM 673 C CA . ALA A 1 82 ? 15.754 -30.987 -8.643 1.00 88.50 82 ALA A CA 1
ATOM 674 C C . ALA A 1 82 ? 16.991 -31.247 -9.526 1.00 88.50 82 ALA A C 1
ATOM 676 O O . ALA A 1 82 ? 16.912 -32.067 -10.441 1.00 88.50 82 ALA A O 1
ATOM 677 N N . SER A 1 83 ? 18.113 -30.558 -9.284 1.00 89.56 83 SER A N 1
ATOM 678 C CA . SER A 1 83 ? 19.414 -30.863 -9.899 1.00 89.56 83 SER A CA 1
ATOM 679 C C . SER A 1 83 ? 20.181 -31.970 -9.162 1.00 89.56 83 SER A C 1
ATOM 681 O O . SER A 1 83 ? 21.252 -32.374 -9.608 1.00 89.56 83 SER A O 1
ATOM 683 N N . GLY A 1 84 ? 19.650 -32.466 -8.036 1.00 89.25 84 GLY A N 1
ATOM 684 C CA . GLY A 1 84 ? 20.294 -33.485 -7.208 1.00 89.25 84 GLY A CA 1
ATOM 685 C C . GLY A 1 84 ? 21.464 -32.949 -6.383 1.00 89.25 84 GLY A C 1
ATOM 686 O O . GLY A 1 84 ? 22.437 -33.669 -6.182 1.00 89.25 84 GLY A O 1
ATOM 687 N N . HIS A 1 85 ? 21.397 -31.686 -5.945 1.00 85.19 85 HIS A N 1
ATOM 688 C CA . HIS A 1 85 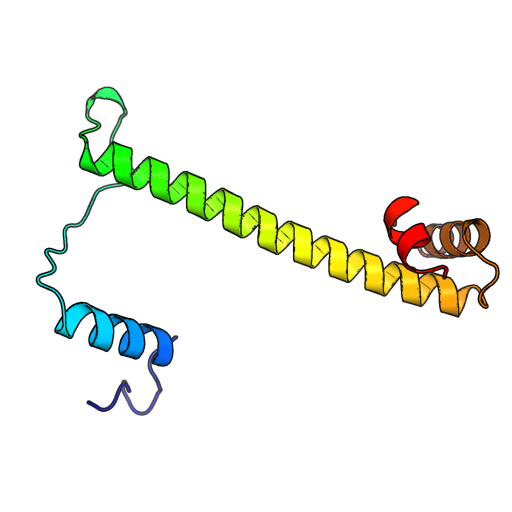? 22.433 -31.029 -5.133 1.00 85.19 85 HIS A CA 1
ATOM 689 C C . HIS A 1 85 ? 23.824 -30.966 -5.792 1.00 85.19 85 HIS A C 1
ATOM 691 O O . HIS A 1 85 ? 24.850 -30.900 -5.120 1.00 85.19 85 HIS A O 1
ATOM 697 N N . GLN A 1 86 ? 23.885 -30.948 -7.125 1.00 87.12 86 GLN A N 1
ATOM 698 C CA . GLN A 1 86 ? 25.135 -30.927 -7.900 1.00 87.12 86 GLN A CA 1
ATOM 699 C C . GLN A 1 86 ? 25.867 -29.565 -7.883 1.00 87.12 86 GLN A C 1
ATOM 701 O O . GLN A 1 86 ? 26.779 -29.326 -8.678 1.00 87.12 86 GLN A O 1
ATOM 706 N N . GLY A 1 87 ? 25.466 -28.651 -6.999 1.00 89.25 87 GLY A N 1
ATOM 707 C CA . GLY A 1 87 ? 26.058 -27.328 -6.845 1.00 89.25 87 GLY A CA 1
ATOM 708 C C . GLY A 1 87 ? 25.534 -26.274 -7.827 1.00 89.25 87 GLY A C 1
ATOM 709 O O . GLY A 1 87 ? 24.540 -26.453 -8.541 1.00 89.25 87 GLY A O 1
ATOM 710 N N . ARG A 1 88 ? 26.209 -25.118 -7.829 1.00 91.88 88 ARG A N 1
ATOM 711 C CA . ARG A 1 88 ? 25.737 -23.860 -8.437 1.00 91.88 88 ARG A CA 1
ATOM 712 C C . ARG A 1 88 ? 25.480 -23.934 -9.928 1.00 91.88 88 ARG A C 1
ATOM 714 O O . ARG A 1 88 ? 24.403 -23.563 -10.387 1.00 91.88 88 ARG A O 1
ATOM 721 N N . ASP A 1 89 ? 26.441 -24.442 -10.685 1.00 91.00 89 ASP A N 1
ATOM 722 C CA . ASP A 1 89 ? 26.342 -24.416 -12.143 1.00 91.00 89 ASP A CA 1
ATOM 723 C C . ASP A 1 89 ? 25.334 -25.453 -12.663 1.00 91.00 89 ASP A C 1
ATOM 725 O O . ASP A 1 89 ? 24.672 -25.222 -13.674 1.00 91.00 89 ASP A O 1
ATOM 729 N N . ALA A 1 90 ? 25.166 -26.576 -11.956 1.00 90.88 90 ALA A N 1
ATOM 730 C CA . ALA A 1 90 ? 24.122 -27.552 -12.259 1.00 90.88 90 ALA A CA 1
ATOM 731 C C . ALA A 1 90 ? 22.723 -26.998 -11.951 1.00 90.88 90 ALA A C 1
ATOM 733 O O . ALA A 1 90 ? 21.815 -27.146 -12.768 1.00 90.88 90 ALA A O 1
ATOM 734 N N . THR A 1 91 ? 22.579 -26.280 -10.836 1.00 93.38 91 THR A N 1
ATOM 735 C CA . THR A 1 91 ? 21.340 -25.580 -10.466 1.00 93.38 91 THR A CA 1
ATOM 736 C C . THR A 1 91 ? 20.969 -24.503 -11.488 1.00 93.38 91 THR A C 1
ATOM 738 O O . THR A 1 91 ? 19.818 -24.427 -11.913 1.00 93.38 91 THR A O 1
ATOM 741 N N . TYR A 1 92 ? 21.943 -23.715 -11.955 1.00 90.62 92 TYR A N 1
ATOM 742 C CA . TYR A 1 92 ? 21.715 -22.699 -12.987 1.00 90.62 92 TYR A CA 1
ATOM 743 C C . TYR A 1 92 ? 21.283 -23.310 -14.328 1.00 90.62 92 TYR A C 1
ATOM 745 O O . TYR A 1 92 ? 20.329 -22.836 -14.945 1.00 90.62 92 TYR A O 1
ATOM 753 N N . ARG A 1 93 ? 21.926 -24.404 -14.768 1.00 91.62 93 ARG A N 1
ATOM 754 C CA . ARG A 1 93 ? 21.489 -25.138 -15.971 1.00 91.62 93 ARG A CA 1
ATOM 755 C C . ARG A 1 93 ? 20.070 -25.690 -15.813 1.00 91.62 93 ARG A C 1
ATOM 757 O O . ARG A 1 93 ? 19.247 -25.488 -16.695 1.00 91.62 93 ARG A O 1
ATOM 764 N N . CYS A 1 94 ? 19.770 -26.293 -14.663 1.00 92.00 94 CYS A N 1
ATOM 765 C CA . CYS A 1 94 ? 18.452 -26.829 -14.319 1.00 92.00 94 CYS A CA 1
ATOM 766 C C . CYS A 1 94 ? 17.346 -25.757 -14.395 1.00 92.00 94 CYS A C 1
ATOM 768 O O . CYS A 1 94 ? 16.288 -25.992 -14.981 1.00 92.00 94 CYS A O 1
ATOM 770 N N . ALA A 1 95 ? 17.609 -24.557 -13.867 1.00 92.56 95 ALA A N 1
ATOM 771 C CA . ALA A 1 95 ? 16.702 -23.414 -13.966 1.00 92.56 95 ALA A CA 1
ATOM 772 C C . ALA A 1 95 ? 16.486 -22.976 -15.425 1.00 92.56 95 ALA A C 1
ATOM 774 O O . ALA A 1 95 ? 15.345 -22.823 -15.868 1.00 92.56 95 ALA A O 1
ATOM 775 N N . ARG A 1 96 ? 17.571 -22.853 -16.203 1.00 90.81 96 ARG A N 1
ATOM 776 C CA . ARG A 1 9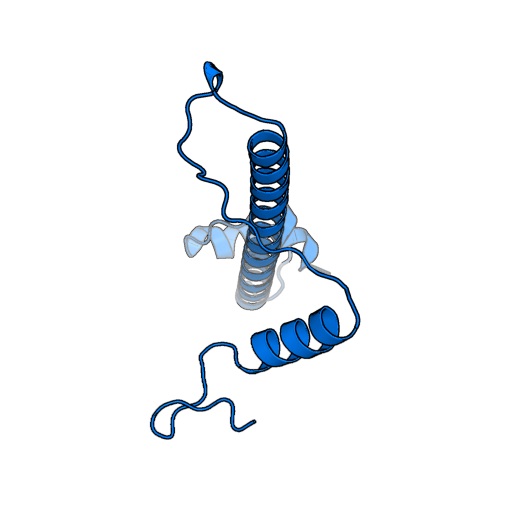6 ? 17.525 -22.435 -17.611 1.00 90.81 96 ARG A CA 1
ATOM 777 C C . ARG A 1 96 ? 16.769 -23.424 -18.498 1.00 90.81 96 ARG A C 1
ATOM 779 O O . ARG A 1 96 ? 15.938 -22.998 -19.299 1.00 90.81 96 ARG A O 1
ATOM 786 N N . ASP A 1 97 ? 17.008 -24.722 -18.330 1.00 92.56 97 ASP A N 1
ATOM 787 C CA . ASP A 1 97 ? 16.330 -25.785 -19.087 1.00 92.56 97 ASP A CA 1
ATOM 788 C C . ASP A 1 97 ? 14.813 -25.761 -18.858 1.00 92.56 97 ASP A C 1
ATOM 790 O O . ASP A 1 97 ? 14.025 -26.078 -19.751 1.00 92.56 97 ASP A O 1
ATOM 794 N N . ARG A 1 98 ? 14.390 -25.314 -17.671 1.00 88.19 98 ARG A N 1
ATOM 795 C CA . ARG A 1 98 ? 12.983 -25.175 -17.280 1.00 88.19 98 ARG A CA 1
ATOM 796 C C . ARG A 1 98 ? 12.433 -23.760 -17.446 1.00 88.19 98 ARG A C 1
ATOM 798 O O . ARG A 1 98 ? 11.312 -23.496 -17.020 1.00 88.19 98 ARG A O 1
ATOM 805 N N . ARG A 1 99 ? 13.189 -22.876 -18.109 1.00 90.19 99 ARG A N 1
ATOM 806 C CA . ARG A 1 99 ? 12.831 -21.477 -18.403 1.00 90.19 99 ARG A CA 1
ATOM 807 C C . ARG A 1 99 ? 12.493 -20.647 -17.159 1.00 90.19 99 ARG A C 1
ATOM 809 O O . ARG A 1 99 ? 11.670 -19.740 -17.233 1.00 90.19 99 ARG A O 1
ATOM 816 N N . MET A 1 100 ? 13.125 -20.958 -16.033 1.00 88.00 100 MET A N 1
ATOM 817 C CA . MET A 1 100 ? 13.086 -20.118 -14.841 1.00 88.00 100 MET A CA 1
ATOM 818 C C . MET A 1 100 ? 14.176 -19.055 -14.959 1.00 88.00 100 MET A C 1
ATOM 820 O O . MET A 1 100 ? 15.345 -19.388 -15.166 1.00 88.00 100 MET A O 1
ATOM 824 N N . ASP A 1 101 ? 13.791 -17.788 -14.848 1.00 87.12 101 ASP A N 1
ATOM 825 C CA . ASP A 1 101 ? 14.720 -16.661 -14.909 1.00 87.12 101 ASP A CA 1
ATOM 826 C C . ASP A 1 101 ? 15.315 -16.404 -13.518 1.00 87.12 101 ASP A C 1
ATOM 828 O O . ASP A 1 101 ? 14.821 -15.581 -12.757 1.00 87.12 101 ASP A O 1
ATOM 832 N N . LEU A 1 102 ? 16.328 -17.195 -13.149 1.00 88.19 102 LEU A N 1
ATOM 833 C CA . LEU A 1 102 ? 17.022 -17.078 -11.865 1.00 88.19 102 LEU A CA 1
ATOM 834 C C . LEU A 1 102 ? 18.421 -16.498 -12.036 1.00 88.19 102 LEU A C 1
ATOM 836 O O . LEU A 1 102 ? 19.214 -16.951 -12.867 1.00 88.19 102 LEU A O 1
ATOM 840 N N . THR A 1 103 ? 18.752 -15.535 -11.181 1.00 89.19 103 THR A N 1
ATOM 841 C CA . THR A 1 103 ? 20.091 -14.946 -11.135 1.00 89.19 103 THR A CA 1
ATOM 842 C C . THR A 1 103 ? 21.089 -15.876 -10.436 1.00 89.19 103 THR A C 1
ATOM 844 O O . THR A 1 103 ? 20.730 -16.693 -9.581 1.00 89.19 103 THR A O 1
ATOM 847 N N . ILE A 1 104 ? 22.377 -15.737 -10.775 1.00 87.69 104 ILE A N 1
ATOM 848 C CA . ILE A 1 104 ? 23.459 -16.474 -10.097 1.00 87.69 104 ILE A CA 1
ATOM 849 C C . ILE A 1 104 ? 23.504 -16.138 -8.601 1.00 87.69 104 ILE A C 1
ATOM 851 O O . ILE A 1 104 ? 23.827 -17.011 -7.793 1.00 87.69 104 ILE A O 1
ATOM 855 N N . ASP A 1 105 ? 23.149 -14.913 -8.222 1.00 88.94 105 ASP A N 1
ATOM 856 C CA . ASP A 1 105 ? 23.164 -14.469 -6.830 1.00 88.94 105 ASP A CA 1
ATOM 857 C C . ASP A 1 105 ? 22.066 -15.160 -6.014 1.00 88.94 105 ASP A C 1
ATOM 859 O O . ASP A 1 105 ? 22.361 -15.711 -4.954 1.00 88.94 105 ASP A O 1
ATOM 863 N N . SER A 1 106 ? 20.833 -15.234 -6.534 1.00 89.12 106 SER A N 1
ATOM 864 C CA . SER A 1 106 ? 19.725 -15.958 -5.885 1.00 89.12 106 SER A CA 1
ATOM 865 C C . SER A 1 106 ? 20.053 -17.446 -5.702 1.00 89.12 106 SER A C 1
ATOM 867 O O . SER A 1 106 ? 19.784 -18.025 -4.651 1.00 89.12 106 SER A O 1
ATOM 869 N N . ILE A 1 107 ? 20.707 -18.062 -6.693 1.00 90.62 107 ILE A N 1
ATOM 870 C CA . ILE A 1 107 ? 21.160 -19.459 -6.622 1.00 90.62 107 ILE A CA 1
ATOM 871 C C . ILE A 1 107 ? 22.280 -19.637 -5.586 1.00 90.62 107 ILE A C 1
ATOM 873 O O . ILE A 1 107 ? 22.259 -20.587 -4.805 1.00 90.62 107 ILE A O 1
ATOM 877 N N . SER A 1 108 ? 23.250 -18.723 -5.538 1.00 90.62 108 SER A N 1
ATOM 878 C CA . SER A 1 108 ? 24.393 -18.810 -4.616 1.00 90.62 108 SER A CA 1
ATOM 879 C C . SER A 1 108 ? 23.977 -18.737 -3.144 1.00 90.62 108 SER A C 1
ATOM 881 O O . SER A 1 108 ? 24.612 -19.366 -2.305 1.00 90.62 108 SER A O 1
ATOM 883 N N . GLN A 1 109 ? 22.888 -18.034 -2.826 1.00 89.38 109 GLN A N 1
ATOM 884 C CA . GLN A 1 109 ? 22.360 -17.933 -1.459 1.00 89.38 109 GLN A CA 1
ATOM 885 C C . GLN A 1 109 ? 21.756 -19.243 -0.929 1.00 89.38 109 GLN A C 1
ATOM 887 O O . GLN A 1 109 ? 21.610 -19.428 0.277 1.00 89.38 109 GLN A O 1
ATOM 892 N N . VAL A 1 110 ? 21.394 -20.159 -1.824 1.00 88.38 110 VAL A N 1
ATOM 893 C CA . VAL A 1 110 ? 20.691 -21.404 -1.500 1.00 88.38 110 VAL A CA 1
ATOM 894 C C . VAL A 1 110 ? 21.658 -22.589 -1.350 1.00 88.38 110 VAL A C 1
ATOM 896 O O . VAL A 1 110 ? 21.353 -23.540 -0.631 1.00 88.38 110 VAL A O 1
ATOM 899 N N . ILE A 1 111 ? 22.830 -22.527 -1.980 1.00 81.56 111 ILE A N 1
ATOM 900 C CA . ILE A 1 111 ? 23.748 -23.663 -2.209 1.00 81.56 111 ILE A CA 1
ATOM 901 C C . ILE A 1 111 ? 24.734 -23.907 -1.053 1.00 81.56 111 ILE A C 1
ATOM 903 O O . ILE A 1 111 ? 25.817 -24.438 -1.257 1.00 81.56 111 ILE A O 1
ATOM 907 N N . LEU A 1 112 ? 24.362 -23.551 0.180 1.00 65.12 112 LEU A N 1
ATOM 908 C CA . LEU A 1 112 ? 25.138 -23.953 1.363 1.00 65.12 112 LEU A CA 1
ATOM 909 C C . LEU A 1 112 ? 25.350 -25.473 1.421 1.00 65.12 112 LEU A C 1
ATOM 911 O O . LEU A 1 112 ? 24.341 -26.204 1.284 1.00 65.12 112 LEU A O 1
#

Secondary structure (DSSP, 8-state):
---EETTEEPTTHHHHHHHHHHHTTS--------TT--GGG--HHHHHHHHHHHHHHHHHHHHHHHHHHHHHHHHHHHHHHHTTS--HHHHHHHHHHTT----HHHHHTT--